Protein AF-A0A5N6H6G0-F1 (afdb_monomer)

pLDDT: mean 85.36, std 12.24, range [44.44, 96.88]

Sequence (101 aa):
MAVPLARDGGMTQRLLVEKTAAPGKRLLLSSCETLYKRSWIRARNSNVASVITHGVASVYTDSRYRGRGYASRLMSELVRILPTWQTDTSEKVKCVASVFQ

Nearest PDB structures (foldseek):
  4h6z-assembly3_A  TM=6.180E-01  e=2.613E-04  Danio rerio
  4b5p-assembly1_A  TM=6.756E-01  e=1.840E-03  Homo sapiens
  4h6u-assembly1_A  TM=6.068E-01  e=7.833E-04  Danio rerio
  3vwe-assembly1_A  TM=6.604E-01  e=2.348E-03  Homo sapiens
  4h6u-assembly1_B  TM=4.979E-01  e=2.996E-03  Danio rerio

Mean predicted aligned error: 6.38 Å

Secondary structure (DSSP, 8-state):
---GGGGGGTEEEEEEE-SSSPTT---EEEEEEEEEEEEEEE-TTS-EEEEEEEEE---B--GGGTTTTHHHHHHHHHHHHGGGTT--SSS---EEEEEE-

Solvent-accessible surface area (backbone atoms only — not comparable to full-atom values): 6072 Å² total; per-residue (Å²): 138,75,58,80,62,52,43,96,72,20,45,43,85,45,74,39,57,49,81,88,44,57,90,97,64,46,51,80,49,20,38,30,36,38,32,60,38,85,44,76,48,63,55,102,89,51,73,78,40,68,28,34,33,39,33,39,36,74,76,43,52,54,80,92,50,54,96,69,52,42,62,61,51,44,51,59,54,43,70,70,47,54,60,70,50,96,53,58,87,89,48,99,40,50,53,77,52,72,45,80,109

Radius of gyration: 15.94 Å; Cα contacts (8 Å, |Δi|>4): 161; chains: 1; bounding box: 35×30×45 Å

Foldseek 3Di:
DDDPQPPPVQKDKQFDWDPPDDPVGIDTAKIWIWGWDWDWDDDPPDDIDIAIEIETEDIDGPPVNPPVCVSVVSVVVCVVVVQPPPDDPVDPHTHDYYHYD

Structure (mmCIF, N/CA/C/O backbone):
data_AF-A0A5N6H6G0-F1
#
_entry.id   AF-A0A5N6H6G0-F1
#
loop_
_atom_site.group_PDB
_atom_site.id
_atom_site.type_symbol
_atom_site.label_atom_id
_atom_site.label_alt_id
_atom_site.label_comp_id
_atom_site.label_asym_id
_atom_site.label_entity_id
_atom_site.label_seq_id
_atom_site.pdbx_PDB_ins_code
_atom_site.Cartn_x
_atom_site.Cartn_y
_atom_site.Cartn_z
_atom_site.occupancy
_atom_site.B_iso_or_equiv
_atom_site.auth_seq_id
_atom_site.auth_comp_id
_atom_site.auth_asym_id
_atom_site.auth_atom_id
_atom_site.pdbx_PDB_model_num
ATOM 1 N N . MET A 1 1 ? 20.146 -1.476 14.301 1.00 46.94 1 MET A N 1
ATOM 2 C CA . MET A 1 1 ? 20.591 -2.115 13.041 1.00 46.94 1 MET A CA 1
ATOM 3 C C . MET A 1 1 ? 19.433 -2.021 12.053 1.00 46.94 1 MET A C 1
ATOM 5 O O . MET A 1 1 ? 18.383 -2.570 12.348 1.00 46.94 1 MET A O 1
ATOM 9 N N . ALA A 1 2 ? 19.551 -1.253 10.964 1.00 61.53 2 ALA A N 1
ATOM 10 C CA . ALA A 1 2 ? 18.484 -1.151 9.961 1.00 61.53 2 ALA A CA 1
ATOM 11 C C . ALA A 1 2 ? 18.677 -2.220 8.878 1.00 61.53 2 ALA A C 1
ATOM 13 O O . ALA A 1 2 ? 19.795 -2.381 8.371 1.00 61.53 2 ALA A O 1
ATOM 14 N N . VAL A 1 3 ? 17.597 -2.932 8.539 1.00 76.12 3 VAL A N 1
ATOM 15 C CA . VAL A 1 3 ? 17.554 -3.883 7.416 1.00 76.12 3 VAL A CA 1
ATOM 16 C C . VAL A 1 3 ? 18.004 -3.143 6.148 1.00 76.12 3 VAL A C 1
ATOM 18 O O . VAL A 1 3 ? 17.546 -2.016 5.954 1.00 76.12 3 VAL A O 1
ATOM 21 N N . PRO A 1 4 ? 18.879 -3.710 5.290 1.00 82.44 4 PRO A N 1
ATOM 22 C CA . PRO A 1 4 ? 19.472 -2.992 4.156 1.00 82.44 4 PRO A CA 1
ATOM 23 C C . PRO A 1 4 ? 18.464 -2.238 3.281 1.00 82.44 4 PRO A C 1
ATOM 25 O O . PRO A 1 4 ? 18.732 -1.122 2.861 1.00 82.44 4 PRO A O 1
ATOM 28 N N . LEU A 1 5 ? 17.276 -2.813 3.087 1.00 80.38 5 LEU A N 1
ATOM 29 C CA . LEU A 1 5 ? 16.205 -2.234 2.280 1.00 80.38 5 LEU A CA 1
ATOM 30 C C . LEU A 1 5 ? 15.564 -0.971 2.888 1.00 80.38 5 LEU A C 1
ATOM 32 O O . LEU A 1 5 ? 15.013 -0.151 2.165 1.00 80.38 5 LEU A O 1
ATOM 36 N N . ALA A 1 6 ? 15.624 -0.808 4.210 1.00 83.31 6 ALA A N 1
ATOM 37 C CA . ALA A 1 6 ? 15.055 0.340 4.914 1.00 83.31 6 ALA A CA 1
ATOM 38 C C . ALA A 1 6 ? 16.058 1.492 5.105 1.00 83.31 6 ALA A C 1
ATOM 40 O O . ALA A 1 6 ? 15.710 2.516 5.694 1.00 83.31 6 ALA A O 1
ATOM 41 N N . ARG A 1 7 ? 17.306 1.322 4.654 1.00 84.62 7 ARG A N 1
ATOM 42 C CA . ARG A 1 7 ? 18.354 2.345 4.760 1.00 84.62 7 ARG A CA 1
ATOM 43 C C . ARG A 1 7 ? 18.098 3.495 3.789 1.00 84.62 7 ARG A C 1
ATOM 45 O O . ARG A 1 7 ? 17.378 3.329 2.811 1.00 84.62 7 ARG A O 1
ATOM 52 N N . ASP A 1 8 ? 18.670 4.658 4.091 1.00 87.12 8 ASP A N 1
ATOM 53 C CA . ASP A 1 8 ? 18.728 5.820 3.191 1.00 87.12 8 ASP A CA 1
ATOM 54 C C . ASP A 1 8 ? 17.362 6.274 2.641 1.00 87.12 8 ASP A C 1
ATOM 56 O O . ASP A 1 8 ? 17.222 6.676 1.490 1.00 87.12 8 ASP A O 1
ATOM 60 N N . GLY A 1 9 ? 16.317 6.184 3.472 1.00 85.44 9 GLY A N 1
ATOM 61 C CA . GLY A 1 9 ? 14.952 6.540 3.073 1.00 85.44 9 GLY A CA 1
ATOM 62 C C . GLY A 1 9 ? 14.261 5.495 2.190 1.00 85.44 9 GLY A C 1
ATOM 63 O O . GLY A 1 9 ? 13.177 5.756 1.672 1.00 85.44 9 GLY A O 1
ATOM 64 N N . GLY A 1 10 ? 14.835 4.297 2.051 1.00 88.81 10 GLY A N 1
ATOM 65 C CA . GLY A 1 10 ? 14.251 3.175 1.315 1.00 88.81 10 GLY A CA 1
ATOM 66 C C . GLY A 1 10 ? 12.937 2.654 1.903 1.00 88.81 10 GLY A C 1
ATOM 67 O O . GLY A 1 10 ? 12.225 1.914 1.233 1.00 88.81 10 GLY A O 1
ATOM 68 N N . MET A 1 11 ? 12.568 3.069 3.120 1.00 92.06 11 MET A N 1
ATOM 69 C CA . MET A 1 11 ? 11.275 2.787 3.743 1.00 92.06 11 MET A CA 1
ATOM 70 C C . MET A 1 11 ? 10.553 4.084 4.113 1.00 92.06 11 MET A C 1
ATOM 72 O O . MET A 1 11 ? 11.112 4.952 4.779 1.00 92.06 11 MET A O 1
ATOM 76 N N . THR A 1 12 ? 9.281 4.191 3.736 1.00 93.69 12 THR A N 1
ATOM 77 C CA . THR A 1 12 ? 8.397 5.304 4.105 1.00 93.69 12 THR A CA 1
ATOM 78 C C . THR A 1 12 ? 7.206 4.782 4.904 1.00 93.69 12 THR A C 1
ATOM 80 O O . THR A 1 12 ? 6.469 3.920 4.429 1.00 93.69 12 THR A O 1
ATOM 83 N N . GLN A 1 13 ? 6.995 5.332 6.100 1.00 93.75 13 GLN A N 1
ATOM 84 C CA . GLN A 1 13 ? 5.813 5.059 6.923 1.00 93.75 13 GLN A CA 1
ATOM 85 C C . GLN A 1 13 ? 4.587 5.778 6.349 1.00 93.75 13 GLN A C 1
ATOM 87 O O . GLN A 1 13 ? 4.637 6.968 6.024 1.00 93.75 13 GLN A O 1
ATOM 92 N N . ARG A 1 14 ? 3.471 5.062 6.222 1.00 94.94 14 ARG A N 1
ATOM 93 C CA . ARG A 1 14 ? 2.214 5.566 5.664 1.00 94.94 14 ARG A CA 1
ATOM 94 C C . ARG A 1 14 ? 1.110 5.380 6.687 1.00 94.94 14 ARG A C 1
ATOM 96 O O . ARG A 1 14 ? 0.777 4.259 7.057 1.00 94.94 14 ARG A O 1
ATOM 103 N N . LEU A 1 15 ? 0.540 6.495 7.131 1.00 95.00 15 LEU A N 1
ATOM 104 C CA . LEU A 1 15 ? -0.477 6.527 8.174 1.00 95.00 15 LEU A CA 1
ATOM 105 C C . LEU A 1 15 ? -1.771 7.104 7.602 1.00 95.00 15 LEU A C 1
ATOM 107 O O . LEU A 1 15 ? -1.785 8.224 7.088 1.00 95.00 15 LEU A O 1
ATOM 111 N N . LEU A 1 16 ? -2.862 6.354 7.719 1.00 95.50 16 LEU A N 1
ATOM 112 C CA . LEU A 1 16 ? -4.209 6.867 7.519 1.00 95.50 16 LEU A CA 1
ATOM 113 C C . LEU A 1 16 ? -4.708 7.410 8.855 1.00 95.50 16 LEU A C 1
ATOM 115 O O . LEU A 1 16 ? -4.879 6.655 9.813 1.00 95.50 16 LEU A O 1
ATOM 119 N N . VAL A 1 17 ? -4.951 8.714 8.908 1.00 94.81 17 VAL A N 1
ATOM 120 C CA . VAL A 1 17 ? -5.403 9.403 10.118 1.00 94.81 17 VAL A CA 1
ATOM 121 C C . VAL A 1 17 ? -6.710 10.143 9.880 1.00 94.81 17 VAL A C 1
ATOM 123 O O . VAL A 1 17 ? -7.031 10.526 8.754 1.00 94.81 17 VAL A O 1
ATOM 126 N N . GLU A 1 18 ? -7.457 10.374 10.952 1.00 92.19 18 GLU A N 1
ATOM 127 C CA . GLU A 1 18 ? -8.646 11.219 10.908 1.00 92.19 18 GLU A CA 1
ATOM 128 C C . GLU A 1 18 ? -8.276 12.671 10.550 1.00 92.19 18 GLU A C 1
ATOM 130 O O . GLU A 1 18 ? -7.425 13.295 11.187 1.00 92.19 18 GLU A O 1
ATOM 135 N N . LYS A 1 19 ? -8.919 13.220 9.510 1.00 87.62 19 LYS A N 1
ATOM 136 C CA . LYS A 1 19 ? -8.606 14.557 8.976 1.00 87.62 19 LYS A CA 1
ATOM 137 C C . LYS A 1 19 ? -9.144 15.697 9.848 1.00 87.62 19 LYS A C 1
ATOM 139 O O . LYS A 1 19 ? -8.533 16.760 9.897 1.00 87.62 19 LYS A O 1
ATOM 144 N N . THR A 1 20 ? -10.293 15.486 10.482 1.00 88.94 20 THR A N 1
ATOM 145 C CA . THR A 1 20 ? -11.075 16.498 11.214 1.00 88.94 20 THR A CA 1
ATOM 146 C C . THR A 1 20 ? -10.501 16.828 12.589 1.00 88.94 20 THR A C 1
ATOM 148 O O . THR A 1 20 ? -10.741 17.916 13.103 1.00 88.94 20 THR A O 1
ATOM 151 N N . ALA A 1 21 ? -9.717 15.926 13.178 1.00 88.56 21 ALA A N 1
ATOM 152 C CA . ALA A 1 21 ? -9.095 16.143 14.475 1.00 88.56 21 ALA A CA 1
ATOM 153 C C . ALA A 1 21 ? -7.870 17.077 14.396 1.00 88.56 21 ALA A C 1
ATOM 155 O O . ALA A 1 21 ? -7.108 17.098 13.417 1.00 88.56 21 ALA A O 1
ATOM 156 N N . ALA A 1 22 ? -7.657 17.835 15.475 1.00 89.75 22 ALA A N 1
ATOM 157 C CA . ALA A 1 22 ? -6.514 18.732 15.619 1.00 89.75 22 ALA A CA 1
ATOM 158 C C . ALA A 1 22 ? -5.173 17.969 15.522 1.00 89.75 22 ALA A C 1
ATOM 160 O O . ALA A 1 22 ? -5.105 16.794 15.905 1.00 89.75 22 ALA A O 1
ATOM 161 N N . PRO A 1 23 ? -4.087 18.611 15.044 1.00 86.44 23 PRO A N 1
ATOM 162 C CA . PRO A 1 23 ? -2.745 18.029 15.085 1.00 86.44 23 PRO A CA 1
ATOM 163 C C . PRO A 1 23 ? -2.406 17.482 16.482 1.00 86.44 23 PRO A C 1
ATOM 165 O O . PRO A 1 23 ? -2.738 18.096 17.491 1.00 86.44 23 PRO A O 1
ATOM 168 N N . GLY A 1 24 ? -1.803 16.292 16.548 1.00 87.00 24 GLY A N 1
ATOM 169 C CA . GLY A 1 24 ? -1.503 15.597 17.810 1.00 87.00 24 GLY A CA 1
ATOM 170 C C . GLY A 1 24 ? -2.688 14.871 18.465 1.00 87.00 24 GLY A C 1
ATOM 171 O O . GLY A 1 24 ? -2.472 14.050 19.348 1.00 87.00 24 GLY A O 1
ATOM 172 N N . LYS A 1 25 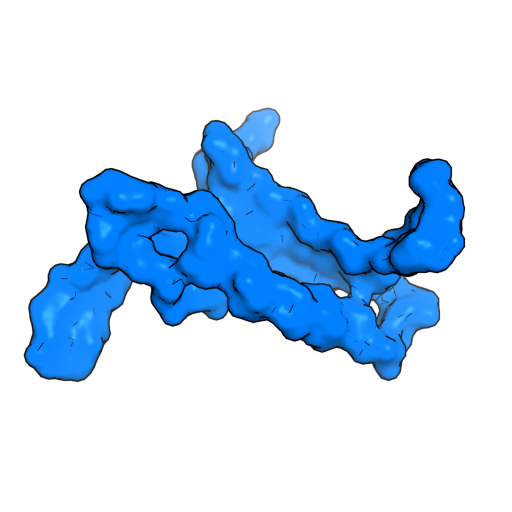? -3.926 15.108 18.010 1.00 90.56 25 LYS A N 1
ATOM 173 C CA . LYS A 1 25 ? -5.142 14.423 18.494 1.00 90.56 25 LYS A CA 1
ATOM 174 C C . LYS A 1 25 ? -5.799 13.530 17.439 1.00 90.56 25 LYS A C 1
ATOM 176 O O . LYS A 1 25 ? -6.902 13.038 17.651 1.00 90.56 25 LYS A O 1
ATOM 181 N N . ARG A 1 26 ? -5.152 13.344 16.285 1.00 93.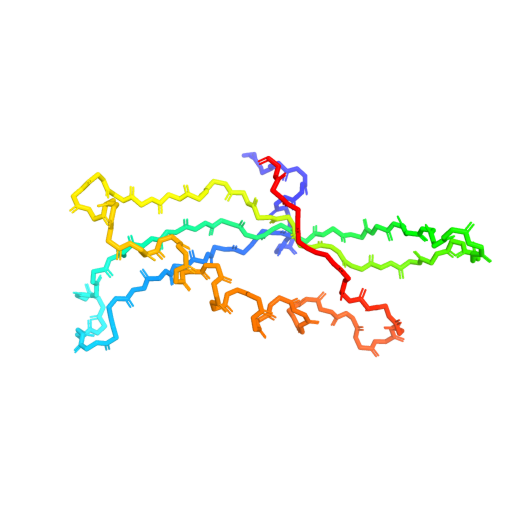81 26 ARG A N 1
ATOM 182 C CA . ARG A 1 26 ? -5.705 12.553 15.181 1.00 93.81 26 ARG A CA 1
ATOM 183 C C . ARG A 1 26 ? -5.660 11.069 15.504 1.00 93.81 26 ARG A C 1
ATOM 185 O O . ARG A 1 26 ? -4.608 10.544 15.860 1.00 93.81 26 ARG A O 1
ATOM 192 N N . LEU A 1 27 ? -6.789 10.396 15.316 1.00 92.31 27 LEU A N 1
ATOM 193 C CA . LEU A 1 27 ? -6.861 8.948 15.436 1.00 92.31 27 LEU A CA 1
ATOM 194 C C . LEU A 1 27 ? -6.083 8.286 14.298 1.00 92.31 27 LEU A C 1
ATOM 196 O O . LEU A 1 27 ? -6.266 8.635 13.130 1.00 92.31 27 LEU A O 1
ATOM 200 N N . LEU A 1 28 ? -5.241 7.310 14.645 1.00 93.62 28 LEU A N 1
ATOM 201 C CA . LEU A 1 28 ? -4.602 6.417 13.685 1.00 93.62 28 LEU A CA 1
ATOM 202 C C . LEU A 1 28 ? -5.586 5.307 13.306 1.00 93.62 28 LEU A C 1
ATOM 204 O O . LEU A 1 28 ? -5.947 4.477 14.139 1.00 93.62 28 LEU A O 1
ATOM 208 N N . LEU A 1 29 ? -6.022 5.305 12.049 1.00 95.25 29 LEU A N 1
ATOM 209 C CA . LEU A 1 29 ? -7.039 4.381 11.543 1.00 95.25 29 LEU A CA 1
ATOM 210 C C . LEU A 1 29 ? -6.402 3.126 10.943 1.00 95.25 29 LEU A C 1
ATOM 212 O O . LEU A 1 29 ? -6.857 2.014 11.196 1.00 95.25 29 LEU A O 1
ATOM 216 N N . SER A 1 30 ? -5.344 3.297 10.151 1.00 96.88 30 SER A N 1
ATOM 217 C CA . SER A 1 30 ? -4.576 2.202 9.553 1.00 96.88 30 SER A CA 1
ATOM 218 C C . SER A 1 30 ? -3.161 2.674 9.231 1.00 96.88 30 SER A C 1
ATOM 220 O O . SER A 1 30 ? -2.949 3.862 8.987 1.00 96.88 30 SER A O 1
ATOM 222 N N . SER A 1 31 ? -2.202 1.759 9.186 1.00 96.62 31 SER A N 1
ATOM 223 C CA . SER A 1 31 ? -0.816 2.043 8.816 1.00 96.62 31 SER A CA 1
ATOM 224 C C . SER A 1 31 ? -0.236 0.964 7.909 1.00 96.62 31 SER A C 1
ATOM 226 O O . SER A 1 31 ? -0.745 -0.157 7.866 1.00 96.62 31 SER A O 1
ATOM 228 N N . CYS A 1 32 ? 0.827 1.311 7.192 1.00 95.56 32 CYS 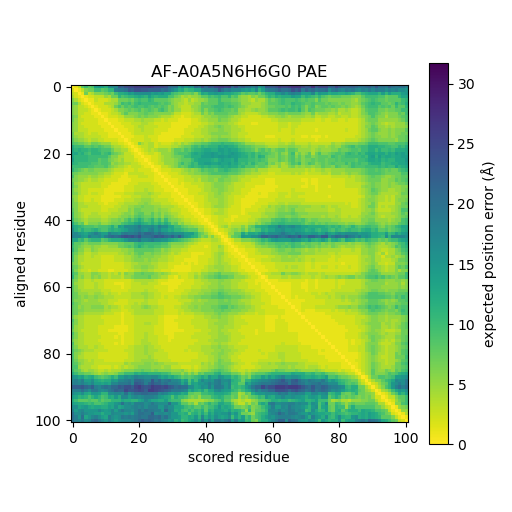A N 1
ATOM 229 C CA . CYS A 1 32 ? 1.727 0.367 6.532 1.00 95.56 32 CYS A CA 1
ATOM 230 C C . CYS A 1 32 ? 3.062 1.049 6.216 1.00 95.56 32 CYS A C 1
ATOM 232 O O . CYS A 1 32 ? 3.186 2.276 6.293 1.00 95.56 32 CYS A O 1
ATOM 234 N N . GLU A 1 33 ? 4.033 0.264 5.778 1.00 93.00 33 GLU A N 1
ATOM 235 C CA . GLU A 1 33 ? 5.278 0.748 5.202 1.00 93.00 33 GLU A CA 1
ATOM 236 C C . GLU A 1 33 ? 5.325 0.522 3.701 1.00 93.00 33 GLU A C 1
ATOM 238 O O . GLU A 1 33 ? 4.900 -0.517 3.194 1.00 93.00 33 GLU A O 1
ATOM 243 N N . THR A 1 34 ? 5.911 1.484 2.992 1.00 92.69 34 THR A N 1
ATOM 244 C CA . THR A 1 34 ? 6.242 1.343 1.575 1.00 92.69 34 THR A CA 1
ATOM 245 C C . THR A 1 34 ? 7.752 1.309 1.401 1.00 92.69 34 THR A C 1
ATOM 247 O O . THR A 1 34 ? 8.439 2.216 1.871 1.00 92.69 34 THR A O 1
ATOM 250 N N . LEU A 1 35 ? 8.255 0.277 0.729 1.00 90.81 35 LEU A N 1
ATOM 251 C CA . LEU A 1 35 ? 9.671 0.001 0.512 1.00 90.81 35 LEU A CA 1
ATOM 252 C C . LEU A 1 35 ? 10.040 0.269 -0.946 1.00 90.81 35 LEU A C 1
ATOM 254 O O . LEU A 1 35 ? 9.496 -0.366 -1.849 1.00 90.81 35 LEU A O 1
ATOM 258 N N . TYR A 1 36 ? 10.981 1.172 -1.176 1.00 89.88 36 TYR A N 1
ATOM 259 C CA . TYR A 1 36 ? 11.515 1.458 -2.499 1.00 89.88 36 TYR A CA 1
ATOM 260 C C . TYR A 1 36 ? 12.424 0.322 -2.983 1.00 89.88 36 TYR A C 1
ATOM 262 O O . TYR A 1 36 ? 13.324 -0.124 -2.268 1.00 89.88 36 TYR A O 1
ATOM 270 N N . LYS A 1 37 ? 12.219 -0.130 -4.225 1.00 87.69 37 LYS A N 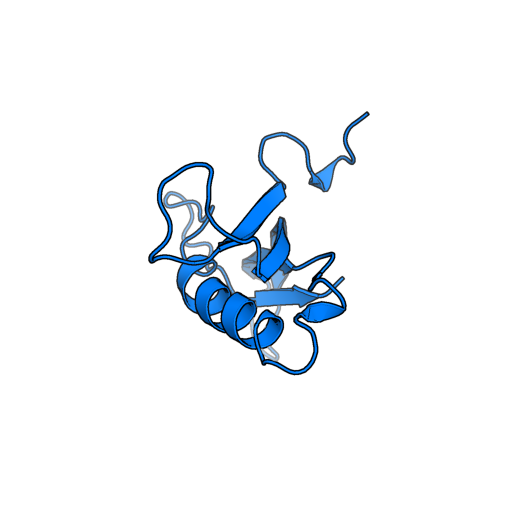1
ATOM 271 C CA . LYS A 1 37 ? 13.092 -1.092 -4.907 1.00 87.69 37 LYS A CA 1
ATOM 272 C C . LYS A 1 37 ? 13.316 -0.708 -6.364 1.00 87.69 37 LYS A C 1
ATOM 274 O O . LYS A 1 37 ? 12.358 -0.506 -7.110 1.00 87.69 37 LYS A O 1
ATOM 279 N N . ARG A 1 38 ? 14.581 -0.733 -6.799 1.00 87.50 38 ARG A N 1
ATOM 280 C CA . ARG A 1 38 ? 14.915 -0.871 -8.224 1.00 87.50 38 ARG A CA 1
ATOM 281 C C . ARG A 1 38 ? 14.641 -2.307 -8.657 1.00 87.50 38 ARG A C 1
ATOM 283 O O . ARG A 1 38 ? 14.890 -3.255 -7.911 1.00 87.50 38 ARG A O 1
ATOM 290 N N . SER A 1 39 ? 14.055 -2.477 -9.830 1.00 86.69 39 SER A N 1
ATOM 291 C CA . SER A 1 39 ? 13.619 -3.778 -10.332 1.00 86.69 39 SER A CA 1
ATOM 292 C C . SER A 1 39 ? 13.752 -3.843 -11.847 1.00 86.69 39 SER A C 1
ATOM 294 O O . SER A 1 39 ? 13.878 -2.823 -12.522 1.00 86.69 39 SER A O 1
ATOM 296 N N . TRP A 1 40 ? 13.684 -5.057 -12.382 1.00 87.56 40 TRP A N 1
ATOM 297 C CA . TRP A 1 40 ? 13.598 -5.298 -13.813 1.00 87.56 40 TRP A CA 1
ATOM 298 C C . TRP A 1 40 ? 12.291 -6.000 -14.144 1.00 87.56 40 TRP A C 1
ATOM 300 O O . TRP A 1 40 ? 11.899 -6.940 -13.454 1.00 87.56 40 TRP A O 1
ATOM 310 N N . ILE A 1 41 ? 11.634 -5.561 -15.213 1.00 86.25 41 ILE A N 1
ATOM 311 C CA . ILE A 1 41 ? 10.468 -6.247 -15.775 1.00 86.25 41 ILE A CA 1
ATOM 312 C C . ILE A 1 41 ? 10.742 -6.645 -17.217 1.00 86.25 41 ILE A C 1
ATOM 314 O O . ILE A 1 41 ? 11.467 -5.968 -17.946 1.00 86.25 41 ILE A O 1
ATOM 318 N N . ARG A 1 42 ? 10.117 -7.740 -17.640 1.00 85.00 42 ARG A N 1
ATOM 319 C CA . ARG A 1 42 ? 10.098 -8.188 -19.028 1.00 85.00 42 ARG A CA 1
ATOM 320 C C . ARG A 1 42 ? 8.648 -8.407 -19.428 1.00 85.00 42 ARG A C 1
ATOM 322 O O . ARG A 1 42 ? 7.984 -9.266 -18.851 1.00 85.00 42 ARG A O 1
ATOM 329 N N . ALA A 1 43 ? 8.146 -7.643 -20.396 1.00 79.62 43 ALA A N 1
ATOM 330 C CA . ALA A 1 43 ? 6.859 -7.966 -20.997 1.00 79.62 43 ALA A CA 1
ATOM 331 C C . ALA A 1 43 ? 7.026 -9.176 -21.927 1.00 79.62 43 ALA A C 1
ATOM 333 O O . ALA A 1 43 ? 8.124 -9.451 -22.411 1.00 79.62 43 ALA A O 1
ATOM 334 N N . ARG A 1 44 ? 5.924 -9.890 -22.191 1.00 79.88 44 ARG A N 1
ATOM 335 C CA . ARG A 1 44 ? 5.898 -11.185 -22.900 1.00 79.88 44 ARG A CA 1
ATOM 336 C C . ARG A 1 44 ? 6.794 -11.232 -24.151 1.00 79.88 44 ARG A C 1
ATOM 338 O O . ARG A 1 44 ? 7.485 -12.223 -24.348 1.00 79.88 44 ARG A O 1
ATOM 345 N N . ASN A 1 45 ? 6.840 -10.136 -24.916 1.00 77.38 45 ASN A N 1
ATOM 346 C CA . ASN A 1 45 ? 7.619 -10.006 -26.153 1.00 77.38 45 ASN A CA 1
ATOM 347 C C . ASN A 1 45 ? 8.568 -8.786 -26.157 1.00 77.38 45 ASN A C 1
ATOM 349 O O . ASN A 1 45 ? 8.928 -8.306 -27.228 1.00 77.38 45 ASN A O 1
ATOM 353 N N . SER A 1 46 ? 8.934 -8.232 -24.995 1.00 75.94 46 SER A N 1
ATOM 354 C CA . SER A 1 46 ? 9.811 -7.054 -24.922 1.00 75.94 46 SER A CA 1
ATOM 355 C C . SER A 1 46 ? 11.190 -7.379 -24.360 1.00 75.94 46 SER A C 1
ATOM 357 O O . SER A 1 46 ? 11.393 -8.380 -23.668 1.00 75.94 46 SER A O 1
ATOM 359 N N . ASN A 1 47 ? 12.119 -6.456 -24.598 1.00 84.12 47 ASN A N 1
ATOM 360 C CA . ASN A 1 47 ? 13.374 -6.387 -23.863 1.00 84.12 47 ASN A CA 1
ATOM 361 C C . ASN A 1 47 ? 13.116 -6.097 -22.376 1.00 84.12 47 ASN A C 1
ATOM 363 O O . ASN A 1 47 ? 12.060 -5.574 -21.998 1.00 84.12 47 ASN A O 1
ATOM 367 N N . VAL A 1 48 ? 14.088 -6.464 -21.541 1.00 86.88 48 VAL A N 1
ATOM 368 C CA . VAL A 1 48 ? 14.090 -6.177 -20.103 1.00 86.88 48 VAL A CA 1
ATOM 369 C C . VAL A 1 48 ? 14.231 -4.668 -19.891 1.00 86.88 48 VAL A C 1
ATOM 371 O O . VAL A 1 48 ? 15.079 -4.037 -20.517 1.00 86.88 48 VAL A O 1
ATOM 374 N N . ALA A 1 49 ? 13.414 -4.094 -19.009 1.00 84.50 49 ALA A N 1
ATOM 375 C CA . ALA A 1 49 ? 13.453 -2.675 -18.663 1.00 84.50 49 ALA A CA 1
ATOM 376 C C . ALA A 1 49 ? 13.671 -2.474 -17.158 1.00 84.50 49 ALA A C 1
ATOM 378 O O . ALA A 1 49 ? 13.092 -3.192 -16.340 1.00 84.50 49 ALA A O 1
ATOM 379 N N . SER A 1 50 ? 14.485 -1.474 -16.807 1.00 85.88 50 SER A N 1
ATOM 380 C CA . SER A 1 50 ? 14.626 -0.971 -15.435 1.00 85.88 50 SER A CA 1
ATOM 381 C C . SER A 1 50 ? 13.385 -0.192 -15.026 1.00 85.88 50 SER A C 1
ATOM 383 O O . SER A 1 50 ? 12.908 0.671 -15.765 1.00 85.88 50 SER A O 1
ATOM 385 N N . VAL A 1 51 ? 12.853 -0.524 -13.855 1.00 87.25 51 VAL A N 1
ATOM 386 C CA . VAL A 1 51 ? 11.641 0.057 -13.278 1.00 87.25 51 VAL A CA 1
ATOM 387 C C . VAL A 1 51 ? 11.801 0.252 -11.777 1.00 87.25 51 VAL A C 1
ATOM 389 O O . VAL A 1 51 ? 12.675 -0.336 -11.134 1.00 87.25 51 VAL A O 1
ATOM 392 N N . ILE A 1 52 ? 10.915 1.064 -11.211 1.00 88.94 52 ILE A N 1
ATOM 393 C CA . ILE A 1 52 ? 10.767 1.201 -9.766 1.00 88.94 52 ILE A CA 1
ATOM 394 C C . ILE A 1 52 ? 9.538 0.417 -9.317 1.00 88.94 52 ILE A C 1
ATOM 396 O O . ILE A 1 52 ? 8.481 0.444 -9.957 1.00 88.94 52 ILE A O 1
ATOM 400 N N . THR A 1 53 ? 9.685 -0.259 -8.185 1.00 88.44 53 THR A N 1
ATOM 401 C CA . THR A 1 53 ? 8.619 -0.996 -7.516 1.00 88.44 53 THR A CA 1
ATOM 402 C C . THR A 1 53 ? 8.547 -0.549 -6.065 1.00 88.44 53 THR A C 1
ATOM 404 O O . THR A 1 53 ? 9.575 -0.434 -5.399 1.00 88.44 53 THR A O 1
ATOM 407 N N . HIS A 1 54 ? 7.335 -0.334 -5.559 1.00 90.56 54 HIS A N 1
ATOM 408 C CA . HIS A 1 54 ? 7.113 -0.009 -4.151 1.00 90.56 54 HIS A CA 1
ATOM 409 C C . HIS A 1 54 ? 6.491 -1.204 -3.431 1.00 90.56 54 HIS A C 1
ATOM 411 O O . HIS A 1 54 ? 5.323 -1.515 -3.638 1.00 90.56 54 HIS A O 1
ATOM 417 N N . GLY A 1 55 ? 7.256 -1.894 -2.590 1.00 90.12 55 GLY A N 1
ATOM 418 C CA . GLY A 1 55 ? 6.713 -2.970 -1.763 1.00 90.12 55 GLY A CA 1
ATOM 419 C C . GLY A 1 55 ? 5.808 -2.400 -0.675 1.00 90.12 55 GLY A C 1
ATOM 420 O O . GLY A 1 55 ? 6.241 -1.494 0.027 1.00 90.12 55 GLY A O 1
ATOM 421 N N . VAL A 1 56 ? 4.585 -2.901 -0.520 1.00 92.31 56 VAL A N 1
ATOM 422 C CA . VAL A 1 56 ? 3.718 -2.552 0.616 1.00 92.31 56 VAL A CA 1
ATOM 423 C C . VAL A 1 56 ? 3.843 -3.664 1.648 1.00 92.31 56 VAL A C 1
ATOM 425 O O . VAL A 1 56 ? 3.502 -4.809 1.365 1.00 92.31 56 VAL A O 1
ATOM 428 N N . ALA A 1 57 ? 4.369 -3.336 2.822 1.00 88.25 57 ALA A N 1
ATOM 429 C CA . ALA A 1 57 ? 4.549 -4.279 3.921 1.00 88.25 57 ALA A CA 1
ATOM 430 C C . ALA A 1 57 ? 3.441 -4.110 4.978 1.00 88.25 57 ALA A C 1
ATOM 432 O O . ALA A 1 57 ? 2.425 -3.469 4.710 1.00 88.25 57 ALA A O 1
ATOM 433 N N . SER A 1 58 ? 3.638 -4.721 6.151 1.00 89.06 58 SER A N 1
ATOM 434 C CA . SER A 1 58 ? 2.834 -4.710 7.389 1.00 89.06 58 SER A CA 1
ATOM 435 C C . SER A 1 58 ? 1.593 -3.808 7.402 1.00 89.06 58 SER A C 1
ATOM 437 O O . SER A 1 58 ? 1.519 -2.798 8.104 1.00 89.06 58 SER A O 1
ATOM 439 N N . VAL A 1 59 ? 0.563 -4.206 6.656 1.00 94.31 59 VAL A N 1
ATOM 440 C CA . VAL A 1 59 ? -0.710 -3.488 6.643 1.00 94.31 59 VAL A CA 1
ATOM 441 C C . VAL A 1 59 ? -1.425 -3.780 7.947 1.00 94.31 59 VAL A C 1
ATOM 443 O O . VAL A 1 59 ? -1.860 -4.904 8.197 1.00 94.31 59 VAL A O 1
ATOM 446 N N . TYR A 1 60 ? -1.557 -2.758 8.781 1.00 95.38 60 TYR A N 1
ATOM 447 C CA . TYR A 1 60 ? -2.150 -2.897 10.096 1.00 95.38 60 TYR A CA 1
ATOM 448 C C . TYR A 1 60 ? -3.340 -1.962 10.277 1.00 95.38 60 TYR A C 1
ATOM 450 O O . TYR A 1 60 ? -3.311 -0.776 9.947 1.00 95.38 60 TYR A O 1
ATOM 458 N N . THR A 1 61 ? -4.398 -2.518 10.855 1.00 96.62 61 THR A N 1
ATOM 459 C CA . THR A 1 61 ? -5.569 -1.803 11.358 1.00 96.62 61 THR A CA 1
ATOM 460 C C . THR A 1 61 ? -5.826 -2.324 12.770 1.00 96.62 61 THR A C 1
ATOM 462 O O . THR A 1 61 ? -5.898 -3.545 12.971 1.00 96.62 61 THR A O 1
ATOM 465 N N . ASP A 1 62 ? -5.956 -1.418 13.743 1.00 94.75 62 ASP A N 1
ATOM 466 C CA . ASP A 1 62 ? -6.312 -1.759 15.129 1.00 94.75 62 ASP A CA 1
ATOM 467 C C . ASP A 1 62 ? -7.604 -2.588 15.150 1.00 94.75 62 ASP A C 1
ATOM 469 O O . ASP A 1 62 ? -8.522 -2.332 14.365 1.00 94.75 62 ASP A O 1
ATOM 473 N N . SER A 1 63 ? -7.681 -3.595 16.025 1.00 95.44 63 SER A N 1
ATOM 474 C CA . SER A 1 63 ? -8.813 -4.530 16.080 1.00 95.44 63 SER A CA 1
ATOM 475 C C . SER A 1 63 ? -10.167 -3.827 16.193 1.00 95.44 63 SER A C 1
ATOM 477 O O . SER A 1 63 ? -11.130 -4.276 15.573 1.00 95.44 63 SER A O 1
ATOM 479 N N . ARG A 1 64 ? -10.233 -2.683 16.884 1.00 95.31 64 ARG A N 1
ATOM 480 C CA . ARG A 1 64 ? -11.457 -1.880 17.064 1.00 95.31 64 ARG A CA 1
ATOM 481 C C . ARG A 1 64 ? -11.972 -1.257 15.763 1.00 95.31 64 ARG A C 1
ATOM 483 O O . ARG A 1 64 ? -13.157 -0.929 15.654 1.00 95.31 64 ARG A O 1
ATOM 490 N N . TYR A 1 65 ? -11.092 -1.095 14.778 1.00 94.62 65 TYR A N 1
ATOM 491 C CA . TYR A 1 65 ? -11.365 -0.444 13.497 1.00 94.62 65 TYR A CA 1
ATOM 492 C C . TYR A 1 65 ? -11.387 -1.415 12.305 1.00 94.62 65 TYR A C 1
ATOM 494 O O . TYR A 1 65 ? -11.692 -1.003 11.182 1.00 94.62 65 TYR A O 1
ATOM 502 N N . ARG A 1 66 ? -11.099 -2.705 12.520 1.00 94.38 66 ARG A N 1
ATOM 503 C CA . ARG A 1 66 ? -11.197 -3.737 11.474 1.00 94.38 66 ARG A CA 1
ATOM 504 C C . ARG A 1 66 ? -12.640 -3.904 10.992 1.00 94.38 66 ARG A C 1
ATOM 506 O O . ARG A 1 66 ? -13.589 -3.554 11.685 1.00 94.38 66 ARG A O 1
ATOM 513 N N . GLY A 1 67 ? -12.799 -4.391 9.761 1.00 95.69 67 GLY A N 1
ATOM 514 C CA . GLY A 1 67 ? -14.112 -4.554 9.120 1.00 95.69 67 GLY A CA 1
ATOM 515 C C . GLY A 1 67 ? -14.775 -3.247 8.664 1.00 95.69 67 GLY A C 1
ATOM 516 O O . GLY A 1 67 ? -15.814 -3.291 8.021 1.00 95.69 67 GLY A O 1
ATOM 517 N N . ARG A 1 68 ? -14.165 -2.082 8.931 1.00 96.12 68 ARG A N 1
ATOM 518 C CA . ARG A 1 68 ? -14.697 -0.758 8.550 1.00 96.12 68 ARG A CA 1
ATOM 519 C C . ARG A 1 68 ? -14.091 -0.187 7.261 1.00 96.12 68 ARG A C 1
ATOM 521 O O . ARG A 1 68 ? -14.303 0.975 6.939 1.00 96.12 68 ARG A O 1
ATOM 528 N N . GLY A 1 69 ? -13.286 -0.976 6.545 1.00 96.25 69 GLY A N 1
ATOM 529 C CA . GLY A 1 69 ? -12.698 -0.589 5.255 1.00 96.25 69 GLY A CA 1
ATOM 530 C C . GLY A 1 69 ? -11.476 0.340 5.313 1.00 96.25 69 GLY A C 1
ATOM 531 O O . GLY A 1 69 ? -11.010 0.775 4.263 1.00 96.25 69 GLY A O 1
ATOM 532 N N . TYR A 1 70 ? -10.911 0.635 6.491 1.00 96.62 70 TYR A N 1
ATOM 533 C CA . TYR A 1 70 ? -9.772 1.562 6.597 1.00 96.62 70 TYR A CA 1
ATOM 534 C C . TYR A 1 70 ? -8.498 1.071 5.903 1.00 96.62 70 TYR A C 1
ATOM 536 O O . TYR A 1 70 ? -7.817 1.878 5.275 1.00 96.62 70 TYR A O 1
ATOM 544 N N . ALA A 1 71 ? -8.205 -0.233 5.936 1.00 94.75 71 ALA A N 1
ATOM 545 C CA . ALA A 1 71 ? -7.093 -0.798 5.170 1.00 94.75 71 ALA A CA 1
ATOM 546 C C . ALA A 1 71 ? -7.285 -0.587 3.656 1.00 94.75 71 ALA A C 1
ATOM 548 O O . ALA A 1 71 ? -6.391 -0.087 2.978 1.00 94.75 71 ALA A O 1
ATOM 549 N N . SER A 1 72 ? -8.480 -0.871 3.127 1.00 95.69 72 SER A N 1
ATOM 550 C CA . SER A 1 72 ? -8.807 -0.641 1.712 1.00 95.69 72 SER A CA 1
ATOM 551 C C . SER A 1 72 ? -8.731 0.841 1.342 1.00 95.69 72 SER A C 1
ATOM 553 O O . SER A 1 72 ? -8.242 1.199 0.267 1.00 95.69 72 SER A O 1
ATOM 555 N N . ARG A 1 73 ? -9.164 1.726 2.249 1.00 95.81 73 ARG A N 1
ATOM 556 C CA . ARG A 1 73 ? -9.034 3.171 2.066 1.00 95.81 73 ARG A CA 1
ATOM 557 C C . ARG A 1 73 ? -7.570 3.603 2.015 1.00 95.81 73 ARG A C 1
ATOM 559 O O . ARG A 1 73 ? -7.220 4.366 1.122 1.00 95.81 73 ARG A O 1
ATOM 566 N N . LEU A 1 74 ? -6.725 3.098 2.916 1.00 95.69 74 LEU A N 1
ATOM 567 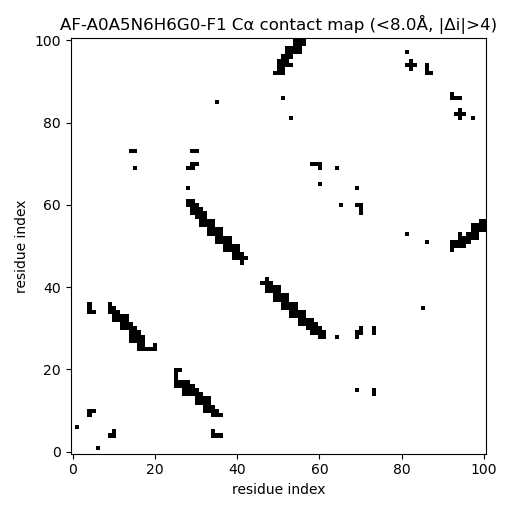C CA . LEU A 1 74 ? -5.282 3.347 2.894 1.00 95.69 74 LEU A CA 1
ATOM 568 C C . LEU A 1 74 ? -4.679 2.919 1.548 1.00 95.69 74 LEU A C 1
ATOM 570 O O . LEU A 1 74 ? -4.014 3.728 0.908 1.00 95.69 74 LEU A O 1
ATOM 574 N N . 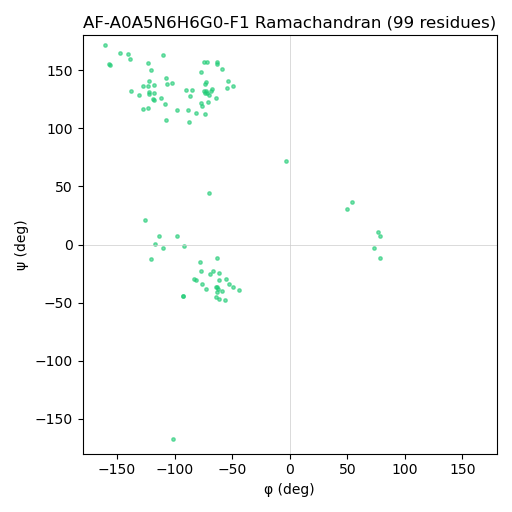MET A 1 75 ? -4.995 1.716 1.057 1.00 94.81 75 MET A N 1
ATOM 575 C CA . MET A 1 75 ? -4.536 1.254 -0.264 1.00 94.81 75 MET A CA 1
ATOM 576 C C . MET A 1 75 ? -4.991 2.160 -1.406 1.00 94.81 75 MET A C 1
ATOM 578 O O . MET A 1 75 ? -4.215 2.453 -2.312 1.00 94.81 75 MET A O 1
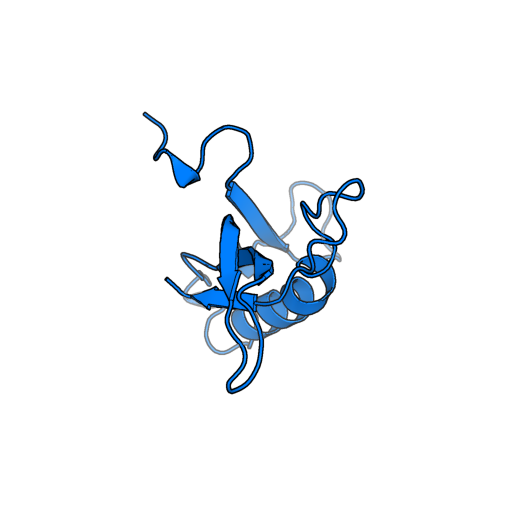ATOM 582 N N . SER A 1 76 ? -6.228 2.652 -1.342 1.00 95.06 76 SER A N 1
ATOM 583 C CA . SER A 1 76 ? -6.776 3.555 -2.360 1.00 95.06 76 SER A CA 1
ATOM 584 C C . SER A 1 76 ? -6.016 4.883 -2.430 1.00 95.06 76 SER A C 1
ATOM 586 O O . SER A 1 76 ? -5.813 5.416 -3.520 1.00 95.06 76 SER A O 1
ATOM 588 N N . GLU A 1 77 ? -5.569 5.415 -1.289 1.00 94.50 77 GLU A N 1
ATOM 589 C CA . GLU A 1 77 ? -4.723 6.615 -1.269 1.00 94.50 77 GLU A CA 1
ATOM 590 C C . GLU A 1 77 ? -3.300 6.307 -1.764 1.00 94.50 77 GLU A C 1
ATOM 592 O O . GLU A 1 77 ? -2.720 7.095 -2.510 1.00 94.50 77 GLU A O 1
ATOM 597 N N . LEU A 1 78 ? -2.744 5.139 -1.420 1.00 93.38 78 LEU A N 1
ATOM 598 C CA . LEU A 1 78 ? -1.405 4.740 -1.868 1.00 93.38 78 LEU A CA 1
ATOM 599 C C . LEU A 1 78 ? -1.305 4.594 -3.384 1.00 93.38 78 LEU A C 1
ATOM 601 O O . LEU A 1 78 ? -0.326 5.064 -3.961 1.00 93.38 78 LEU A O 1
ATOM 605 N N . VAL A 1 79 ? -2.321 4.026 -4.038 1.00 90.62 79 VAL A N 1
ATOM 606 C CA . VAL A 1 79 ? -2.368 3.900 -5.508 1.00 90.62 79 VAL A CA 1
ATOM 607 C C . VAL A 1 79 ? -2.205 5.254 -6.209 1.00 90.62 79 VAL A C 1
ATOM 609 O O . VAL A 1 79 ? -1.656 5.313 -7.305 1.00 90.62 79 VAL A O 1
ATOM 612 N N . ARG A 1 80 ? -2.628 6.354 -5.577 1.00 90.94 80 ARG A N 1
ATOM 613 C CA . ARG A 1 80 ? -2.490 7.710 -6.131 1.00 90.94 80 ARG A CA 1
ATOM 614 C C . ARG A 1 80 ? -1.101 8.306 -5.910 1.00 90.94 80 ARG A C 1
ATOM 616 O O . ARG A 1 80 ? -0.663 9.119 -6.713 1.00 90.94 80 ARG A O 1
ATOM 623 N N . ILE A 1 81 ? -0.429 7.927 -4.824 1.00 90.94 81 ILE A N 1
ATOM 624 C CA . ILE A 1 81 ? 0.834 8.538 -4.382 1.00 90.94 81 ILE A CA 1
ATOM 625 C C . ILE A 1 81 ? 2.052 7.790 -4.935 1.00 90.94 81 ILE A C 1
ATOM 627 O O . ILE A 1 81 ? 3.009 8.411 -5.389 1.00 90.94 81 ILE A O 1
ATOM 631 N N . LEU A 1 82 ? 2.040 6.457 -4.883 1.00 89.69 82 LEU A N 1
ATOM 632 C CA . LEU A 1 82 ? 3.198 5.624 -5.223 1.00 89.69 82 LEU A CA 1
ATOM 633 C C . LEU A 1 82 ? 3.704 5.746 -6.671 1.00 89.69 82 LEU A C 1
ATOM 635 O O . LEU A 1 82 ? 4.914 5.619 -6.858 1.00 89.69 82 LEU A O 1
ATOM 639 N N . PRO A 1 83 ? 2.871 6.025 -7.693 1.00 87.69 83 PRO A N 1
ATOM 640 C CA . PRO A 1 83 ? 3.363 6.184 -9.061 1.00 87.69 83 PRO A CA 1
ATOM 641 C C . PRO A 1 83 ? 4.364 7.330 -9.247 1.00 87.69 83 PRO A C 1
ATOM 643 O O . PRO A 1 83 ? 5.161 7.279 -10.179 1.00 87.69 83 PRO A O 1
ATOM 646 N N . THR A 1 84 ? 4.325 8.345 -8.379 1.00 87.00 84 THR A N 1
ATOM 647 C CA . THR A 1 84 ? 5.192 9.537 -8.436 1.00 87.00 84 THR A CA 1
ATOM 648 C C . THR A 1 84 ? 6.101 9.668 -7.213 1.00 87.00 84 THR A C 1
ATOM 650 O O . THR A 1 84 ? 6.826 10.650 -7.075 1.00 87.00 84 THR A O 1
ATOM 653 N N . TRP A 1 85 ? 6.031 8.726 -6.272 1.00 87.31 85 TRP A N 1
ATOM 654 C CA . TRP A 1 85 ? 6.847 8.743 -5.064 1.00 87.31 85 TRP A CA 1
ATOM 655 C C . TRP A 1 85 ? 8.210 8.118 -5.344 1.00 87.31 85 TRP A C 1
ATOM 657 O O . TRP A 1 85 ? 8.278 7.055 -5.951 1.00 87.31 85 TRP A O 1
ATOM 667 N N . GLN A 1 86 ? 9.291 8.774 -4.907 1.00 82.75 86 GLN A N 1
ATOM 668 C CA . GLN A 1 86 ? 10.673 8.288 -5.069 1.00 82.75 86 GLN A CA 1
ATOM 669 C C . GLN A 1 86 ? 11.020 7.844 -6.505 1.00 82.75 86 GLN A C 1
ATOM 671 O O . GLN A 1 86 ? 11.846 6.957 -6.717 1.00 82.75 86 GLN A O 1
ATOM 676 N N . THR A 1 87 ? 10.392 8.466 -7.505 1.00 79.06 87 THR A N 1
ATOM 677 C CA . THR A 1 87 ? 10.729 8.272 -8.913 1.00 79.06 87 THR A CA 1
ATOM 678 C C . THR A 1 87 ? 11.849 9.217 -9.305 1.00 79.06 87 THR A C 1
ATOM 680 O O . THR A 1 87 ? 11.748 10.421 -9.079 1.00 79.06 87 THR A O 1
ATOM 683 N N . ASP A 1 88 ? 12.905 8.668 -9.895 1.00 68.38 88 ASP A N 1
ATOM 684 C CA . ASP A 1 88 ? 14.000 9.455 -10.445 1.00 68.38 88 ASP A CA 1
ATOM 685 C C . ASP A 1 88 ? 13.513 10.183 -11.706 1.00 68.38 88 ASP A C 1
ATOM 687 O O . ASP A 1 88 ? 13.009 9.551 -12.631 1.00 68.38 88 ASP A O 1
ATOM 691 N N . THR A 1 89 ? 13.611 11.510 -11.737 1.00 60.62 89 THR A N 1
ATOM 692 C CA . THR A 1 89 ? 13.263 12.323 -12.913 1.00 60.62 89 THR A CA 1
ATOM 693 C C . THR A 1 89 ? 14.354 12.294 -13.985 1.00 60.62 89 THR A C 1
ATOM 695 O O . THR A 1 89 ? 14.088 12.698 -15.118 1.00 60.62 89 THR A O 1
ATOM 698 N N . SER A 1 90 ? 15.568 11.842 -13.647 1.00 57.03 90 SER A N 1
ATOM 699 C CA . SER A 1 90 ? 16.724 11.816 -14.553 1.00 57.03 90 SER A CA 1
ATOM 700 C C . SER A 1 90 ? 16.752 10.584 -15.463 1.00 57.03 90 SER A C 1
ATOM 702 O O . SER A 1 90 ? 17.190 10.670 -16.610 1.00 57.03 90 SER A O 1
ATOM 704 N N . GLU A 1 91 ? 16.195 9.461 -15.010 1.00 54.31 91 GLU A N 1
ATOM 705 C CA . GLU A 1 91 ? 15.960 8.279 -15.833 1.00 54.31 91 GLU A CA 1
ATOM 706 C C . GLU A 1 91 ? 14.457 8.165 -16.122 1.00 54.31 91 GLU A C 1
ATOM 708 O O . GLU A 1 91 ? 13.630 8.337 -15.235 1.00 54.31 91 GLU A O 1
ATOM 713 N N . LYS A 1 92 ? 14.050 7.826 -17.353 1.00 59.25 92 LYS A N 1
ATOM 714 C CA . LYS A 1 92 ? 12.637 7.544 -17.705 1.00 59.25 92 LYS A CA 1
ATOM 715 C C . LYS A 1 92 ? 12.138 6.220 -17.084 1.00 59.25 92 LYS A C 1
ATOM 717 O O . LYS A 1 92 ? 11.526 5.395 -17.764 1.00 59.25 92 LYS A O 1
ATOM 722 N N . VAL A 1 93 ? 12.440 5.977 -15.814 1.00 63.78 93 VAL A N 1
ATOM 723 C CA . VAL A 1 93 ? 12.158 4.750 -15.073 1.00 63.78 93 VAL A CA 1
ATOM 724 C C . VAL A 1 93 ? 10.763 4.877 -14.481 1.00 63.78 93 VAL A C 1
ATOM 726 O O . VAL A 1 93 ? 10.516 5.617 -13.532 1.00 63.78 93 VAL A O 1
ATOM 729 N N . LYS A 1 94 ? 9.812 4.162 -15.083 1.00 72.00 94 LYS A N 1
ATOM 730 C CA . LYS A 1 94 ? 8.420 4.163 -14.627 1.00 72.00 94 LYS A CA 1
ATOM 731 C C . LYS A 1 94 ? 8.294 3.378 -13.318 1.00 72.00 94 LYS A C 1
ATOM 733 O O . LYS A 1 94 ? 8.892 2.311 -13.168 1.00 72.00 94 LYS A O 1
ATOM 738 N N . CYS A 1 95 ? 7.476 3.882 -12.396 1.00 75.81 95 CYS A N 1
ATOM 739 C CA . CYS A 1 95 ? 6.943 3.080 -11.299 1.00 75.81 95 CYS A CA 1
ATOM 740 C C . CYS A 1 95 ? 5.824 2.197 -11.863 1.00 75.81 95 CYS A C 1
ATOM 742 O O . CYS A 1 95 ? 4.866 2.718 -12.435 1.00 75.81 95 CYS A O 1
ATOM 744 N N . VAL A 1 96 ? 5.970 0.873 -11.781 1.00 72.62 96 VAL A N 1
ATOM 745 C CA . VAL A 1 96 ? 5.084 -0.059 -12.513 1.00 72.62 96 VAL A CA 1
ATOM 746 C C . VAL A 1 96 ? 4.315 -1.028 -11.627 1.00 72.62 96 VAL A C 1
ATOM 748 O O . VAL A 1 96 ? 3.402 -1.687 -12.117 1.00 72.62 96 VAL A O 1
ATOM 751 N N . ALA A 1 97 ? 4.669 -1.142 -10.347 1.00 63.44 97 ALA A N 1
ATOM 752 C CA . ALA A 1 97 ? 4.008 -2.079 -9.454 1.00 63.44 97 ALA A CA 1
ATOM 753 C C . ALA A 1 97 ? 4.135 -1.695 -7.979 1.00 63.44 97 ALA A C 1
ATOM 755 O O . ALA A 1 97 ? 5.104 -1.061 -7.540 1.00 63.44 97 ALA A O 1
ATOM 756 N N . SER A 1 98 ? 3.166 -2.186 -7.210 1.00 60.88 98 SER A N 1
ATOM 757 C CA . SER A 1 98 ? 3.289 -2.349 -5.771 1.00 60.88 98 SER A CA 1
ATOM 758 C C . SER A 1 98 ? 3.063 -3.808 -5.409 1.00 60.88 98 SER A C 1
ATOM 760 O O . SER A 1 98 ? 2.099 -4.411 -5.875 1.00 60.88 98 SER A O 1
ATOM 762 N N . VAL A 1 99 ? 3.974 -4.388 -4.628 1.00 60.34 99 VAL A N 1
ATOM 763 C CA . VAL A 1 99 ? 3.942 -5.818 -4.2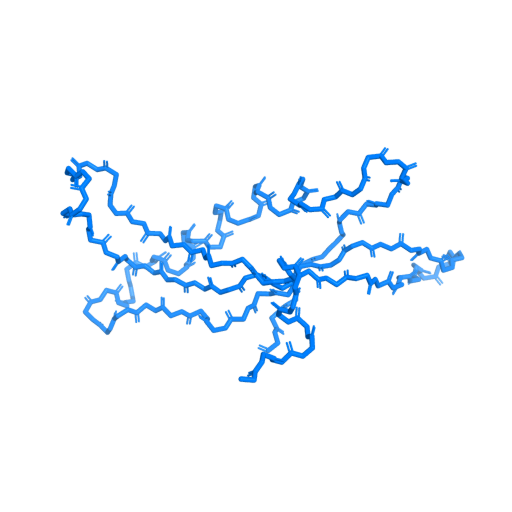81 1.00 60.34 99 VAL A CA 1
ATOM 764 C C . 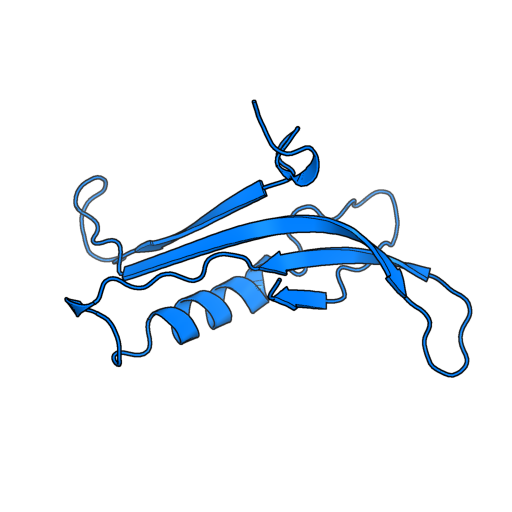VAL A 1 99 ? 3.789 -5.954 -2.779 1.00 60.34 99 VAL A C 1
ATOM 766 O O . VAL A 1 99 ? 4.536 -5.324 -2.033 1.00 60.34 99 VAL A O 1
ATOM 769 N N . PHE A 1 100 ? 2.840 -6.773 -2.345 1.00 49.41 100 PHE A N 1
ATOM 770 C CA . PHE A 1 100 ? 2.762 -7.189 -0.953 1.00 49.41 100 PHE A CA 1
ATOM 771 C C . PHE A 1 100 ? 3.825 -8.258 -0.721 1.00 49.41 100 PHE A C 1
ATOM 773 O O . PHE A 1 100 ? 3.852 -9.255 -1.446 1.00 49.41 100 PHE A O 1
ATOM 780 N N . GLN A 1 101 ? 4.735 -8.005 0.216 1.00 44.44 101 GLN A N 1
ATOM 781 C CA . GLN A 1 101 ? 5.696 -9.000 0.692 1.00 44.44 101 GLN A CA 1
ATOM 782 C C . GLN A 1 101 ? 5.259 -9.562 2.034 1.00 44.44 101 GLN A C 1
ATOM 784 O O . GLN A 1 101 ? 4.706 -8.777 2.837 1.00 44.44 101 GLN A O 1
#

InterPro domains:
  IPR000182 GNAT domain [PF00583] (52-85)
  IPR016181 Acyl-CoA N-acyltransferase [SSF55729] (54-82)
  IPR053013 Lysine Acetyltransferase [PTHR34815] (3-92)

Organism: Aspergillus flavus (NCBI:txid5059)